Protein AF-A0AB74B900-F1 (afdb_monomer)

Sequence (95 aa):
MRRSAGGLGLAAPAATRGRISDGHIVIQDGQISYPLPVRTDAIARCDAPELALWDKFITTYQRRGRARMTLHTSITAQDSEEQAVRFVGQFVLHR

Nearest PDB structures (foldseek):
  8ayv-assembly1_B  TM=9.726E-01  e=4.786E-09  Pseudomonas putida KT2440
  3lmb-assembly1_B  TM=9.328E-01  e=3.369E-05  Oleispira antarctica RB-8
  1sh8-assembly1_B  TM=8.735E-01  e=1.140E-03  Pseudomonas aeruginosa
  1pn2-assembly1_B  TM=6.844E-01  e=4.848E-01  Candida tropicalis
  2x9k-assembly1_A  TM=5.288E-01  e=2.820E+00  Escherichia coli K-12

Foldseek 3Di:
DDDDDDDPDPPDPPPPPDDDPDWDKDFPDKDKDAPADAPADKDKDWDDDDPVQVVVQRVCCVVPQKGKDKTWMFIDHPPDPDRRMIMITIMMIGD

Solvent-accessible surface area (backbone atoms only — not comparable to full-atom values): 5908 Å² total; per-residue (Å²): 144,81,88,85,86,86,77,94,68,84,75,68,78,80,72,87,72,78,82,77,90,74,63,49,78,43,76,78,46,74,52,74,46,72,83,40,87,72,89,60,61,74,45,77,47,66,72,82,74,57,68,69,60,49,53,51,35,52,56,38,23,76,74,66,46,44,28,67,49,78,47,57,34,37,27,20,30,75,92,48,90,57,64,22,27,40,38,43,34,34,37,32,42,30,107

InterPro domains:
  IPR012660 Thioesterase, putative [PF09500] (20-94)
  IPR029069 HotDog domain superfamily [SSF54637] (12-94)

pLDDT: mean 84.73, std 20.98, range [30.5, 98.31]

Mean predicted aligned error: 8.93 Å

Organism: NCBI:txid360921

Secondary structure (DSSP, 8-state):
---------------------S-EEEEEEEEEE-SS---S-EEEEEPPPPHHHHHHHHHHHHHHSEEEEEE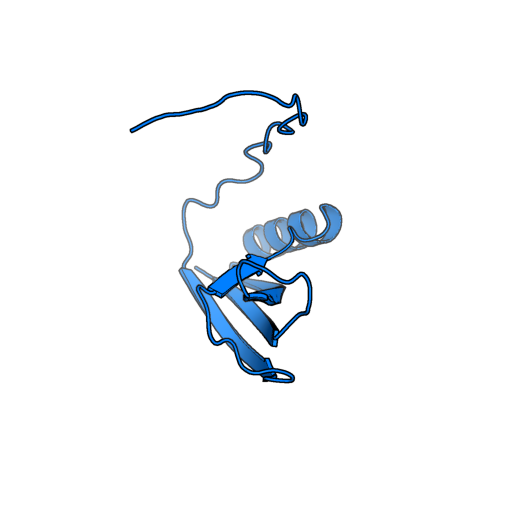EEEEEETT--S-SEEEEEEEEEE-

Radius of gyration: 17.0 Å; Cα contacts (8 Å, |Δi|>4): 142; chains: 1; bounding box: 44×23×40 Å

Structure (mmCIF, N/CA/C/O backbone):
data_AF-A0AB74B900-F1
#
_entry.id   AF-A0AB74B900-F1
#
loop_
_atom_site.group_PDB
_atom_site.id
_atom_site.type_symbol
_atom_site.label_atom_id
_atom_site.label_alt_id
_atom_site.label_comp_id
_atom_site.label_asym_id
_atom_site.label_entity_id
_atom_site.label_seq_id
_atom_site.pdbx_PDB_ins_code
_atom_site.Cartn_x
_atom_site.Cartn_y
_atom_site.Cartn_z
_atom_site.occupancy
_atom_site.B_iso_or_equiv
_atom_site.auth_seq_id
_atom_site.auth_comp_id
_atom_site.auth_asym_id
_atom_site.auth_atom_id
_atom_site.pdbx_PDB_model_num
ATOM 1 N N . MET A 1 1 ? 29.454 -10.557 -4.194 1.00 41.72 1 MET A N 1
ATOM 2 C CA . MET A 1 1 ? 29.878 -9.954 -2.910 1.00 41.72 1 MET A CA 1
ATOM 3 C C . MET A 1 1 ? 30.801 -8.767 -3.176 1.00 41.72 1 MET A C 1
ATOM 5 O O . MET A 1 1 ? 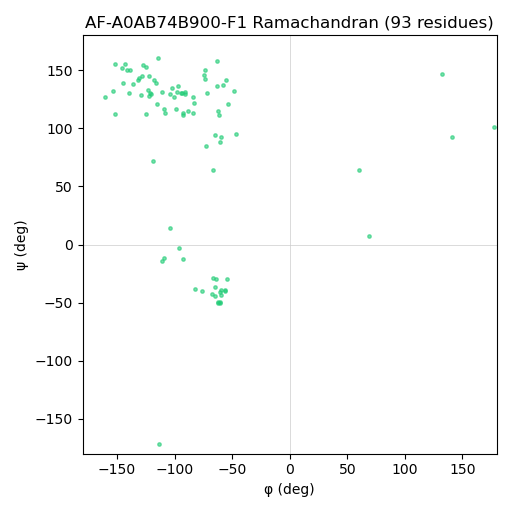32.003 -8.953 -3.248 1.00 41.72 1 MET A O 1
ATOM 9 N N . ARG A 1 2 ? 30.242 -7.563 -3.361 1.00 34.88 2 ARG A N 1
ATOM 10 C CA . ARG A 1 2 ? 30.935 -6.270 -3.208 1.00 34.88 2 ARG A CA 1
ATOM 11 C C . ARG A 1 2 ? 29.880 -5.239 -2.796 1.00 34.88 2 ARG A C 1
ATOM 13 O O . ARG A 1 2 ? 28.968 -4.967 -3.566 1.00 34.88 2 ARG A O 1
ATOM 20 N N . ARG A 1 3 ? 29.966 -4.741 -1.559 1.00 42.56 3 ARG A N 1
ATOM 21 C CA . ARG A 1 3 ? 29.265 -3.533 -1.106 1.00 42.56 3 ARG A CA 1
ATOM 22 C C . ARG A 1 3 ? 30.127 -2.341 -1.515 1.00 42.56 3 ARG A C 1
ATOM 24 O O . ARG A 1 3 ? 31.306 -2.325 -1.173 1.00 42.56 3 ARG A O 1
ATOM 31 N N . SER A 1 4 ? 29.546 -1.378 -2.221 1.00 38.62 4 SER A N 1
ATOM 32 C CA . SER A 1 4 ? 30.108 -0.036 -2.364 1.00 38.62 4 SER A CA 1
ATOM 33 C C . SER A 1 4 ? 29.223 0.903 -1.556 1.00 38.62 4 SER A C 1
ATOM 35 O O . SER A 1 4 ? 28.021 0.988 -1.802 1.00 38.62 4 SER A O 1
ATOM 37 N N . ALA A 1 5 ? 29.810 1.514 -0.533 1.00 44.50 5 ALA A N 1
ATOM 38 C CA . ALA A 1 5 ? 29.199 2.541 0.292 1.00 44.50 5 ALA A CA 1
ATOM 39 C C . ALA A 1 5 ? 29.585 3.909 -0.279 1.00 44.50 5 ALA A C 1
ATOM 41 O O . ALA A 1 5 ? 30.764 4.161 -0.513 1.00 44.50 5 ALA A O 1
ATOM 42 N N . GLY A 1 6 ? 28.608 4.790 -0.483 1.00 36.84 6 GLY A N 1
ATOM 43 C CA . GLY A 1 6 ? 28.859 6.162 -0.912 1.00 36.84 6 GLY A CA 1
ATOM 44 C C . GLY A 1 6 ? 27.560 6.926 -1.118 1.00 36.84 6 GLY A C 1
ATOM 45 O O . GLY A 1 6 ? 26.903 6.752 -2.135 1.00 36.84 6 GLY A O 1
ATOM 46 N N . GLY A 1 7 ? 27.198 7.758 -0.141 1.00 30.50 7 GLY A N 1
ATOM 47 C CA . GLY A 1 7 ? 26.073 8.687 -0.232 1.00 30.50 7 GLY A CA 1
AT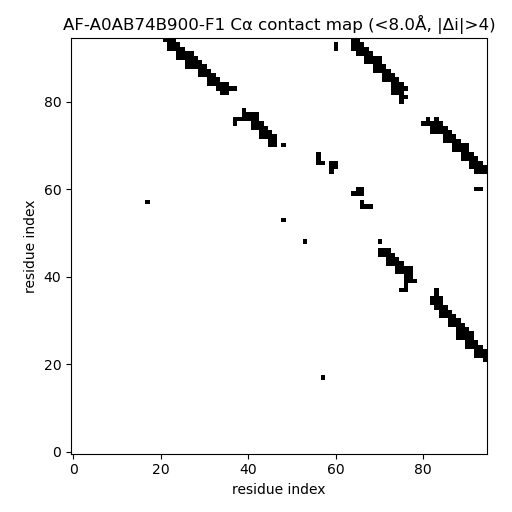OM 48 C C . GLY A 1 7 ? 25.310 8.781 1.081 1.00 30.50 7 GLY A C 1
ATOM 49 O O . GLY A 1 7 ? 24.403 7.993 1.328 1.00 30.50 7 GLY A O 1
ATOM 50 N N . LEU A 1 8 ? 25.692 9.741 1.929 1.00 40.16 8 LEU A N 1
ATOM 51 C CA . LEU A 1 8 ? 24.918 10.165 3.093 1.00 40.16 8 LEU A CA 1
ATOM 52 C C . LEU A 1 8 ? 23.552 10.704 2.630 1.00 40.16 8 LEU A C 1
ATOM 54 O O . LEU A 1 8 ? 23.387 11.897 2.397 1.00 40.16 8 LEU A O 1
ATOM 58 N N . GLY A 1 9 ? 22.568 9.820 2.512 1.00 34.22 9 GLY A N 1
ATOM 59 C CA . GLY A 1 9 ? 21.165 10.161 2.681 1.00 34.22 9 GLY A CA 1
ATOM 60 C C . GLY A 1 9 ? 20.826 9.899 4.137 1.00 34.22 9 GLY A C 1
ATOM 61 O O . GLY A 1 9 ? 20.893 8.757 4.584 1.00 34.22 9 GLY A O 1
ATOM 62 N N . LEU A 1 10 ? 20.539 10.962 4.882 1.00 39.38 10 LEU A N 1
ATOM 63 C CA . LEU A 1 10 ? 20.038 10.937 6.250 1.00 39.38 10 LEU A CA 1
ATOM 64 C C . LEU A 1 10 ? 18.881 9.925 6.349 1.00 39.38 10 LEU A C 1
ATOM 66 O O . LEU A 1 10 ? 17.739 10.247 6.029 1.00 39.38 10 LEU A O 1
ATOM 70 N N . ALA A 1 11 ? 19.176 8.692 6.764 1.00 43.28 11 ALA A N 1
ATOM 71 C CA . ALA A 1 11 ? 18.163 7.746 7.191 1.00 43.28 11 ALA A CA 1
ATOM 72 C C . ALA A 1 11 ? 17.552 8.352 8.452 1.00 43.28 11 ALA A C 1
ATOM 74 O O . ALA A 1 11 ? 18.117 8.256 9.543 1.00 43.28 11 ALA A O 1
ATOM 75 N N . ALA A 1 12 ? 16.450 9.079 8.267 1.00 42.59 12 ALA A N 1
ATOM 76 C CA . ALA A 1 12 ? 15.645 9.581 9.358 1.00 42.59 12 ALA A CA 1
ATOM 77 C C . ALA A 1 12 ? 15.399 8.410 10.321 1.00 42.59 12 ALA A C 1
ATOM 79 O O . ALA A 1 12 ? 15.054 7.315 9.860 1.00 42.59 12 ALA A O 1
ATOM 80 N N . PRO A 1 13 ? 15.597 8.592 11.637 1.00 40.34 13 PRO A N 1
ATOM 81 C CA . PRO A 1 13 ? 15.248 7.553 12.580 1.00 40.34 13 PRO A CA 1
ATOM 82 C C . PRO A 1 13 ? 13.743 7.359 12.427 1.00 40.34 13 PRO A C 1
ATOM 84 O O . PRO A 1 13 ? 12.964 8.261 12.737 1.00 40.34 13 PRO A O 1
ATOM 87 N N . ALA A 1 14 ? 13.331 6.212 11.887 1.00 51.25 14 ALA A N 1
ATOM 88 C CA . ALA A 1 14 ? 11.950 5.774 11.949 1.00 51.25 14 ALA A CA 1
ATOM 89 C C . ALA A 1 14 ? 11.625 5.663 13.439 1.00 51.25 14 ALA A C 1
ATOM 91 O O . ALA A 1 14 ? 11.961 4.681 14.097 1.00 51.25 14 ALA A O 1
ATOM 92 N N . ALA A 1 15 ? 11.091 6.745 14.002 1.00 49.72 15 ALA A N 1
ATOM 93 C CA . ALA A 1 15 ? 10.666 6.793 15.379 1.00 49.72 15 ALA A CA 1
ATOM 94 C C . ALA A 1 15 ? 9.707 5.620 15.581 1.00 49.72 15 ALA A C 1
ATOM 96 O O . ALA A 1 15 ? 8.695 5.526 14.888 1.00 49.72 15 ALA A O 1
ATOM 97 N N . THR A 1 16 ? 10.035 4.722 16.509 1.00 50.88 16 THR A N 1
ATOM 98 C CA . THR A 1 16 ? 9.194 3.596 16.930 1.00 50.88 16 THR A CA 1
ATOM 99 C C . THR A 1 16 ? 7.944 4.128 17.643 1.00 50.88 16 THR A C 1
ATOM 101 O O . THR A 1 16 ? 7.770 3.954 18.847 1.00 50.88 16 THR A O 1
ATOM 104 N N . ARG A 1 17 ? 7.083 4.868 16.939 1.00 56.12 17 ARG A N 1
ATOM 105 C CA . ARG A 1 17 ? 5.834 5.399 17.481 1.00 56.12 17 ARG A CA 1
ATOM 106 C C . ARG A 1 17 ? 4.768 4.318 17.410 1.00 56.12 17 ARG A C 1
ATOM 108 O O . ARG A 1 17 ? 4.452 3.828 16.333 1.00 56.12 17 ARG A O 1
ATOM 115 N N . GLY A 1 18 ? 4.213 3.982 18.574 1.00 59.09 18 GLY A N 1
ATOM 116 C CA . GLY A 1 18 ? 3.016 3.152 18.695 1.00 59.09 18 GLY A CA 1
ATOM 117 C C . GLY A 1 18 ? 3.184 1.762 18.093 1.00 59.09 18 GLY A C 1
ATOM 118 O O . GLY A 1 18 ? 2.493 1.418 17.140 1.00 59.09 18 GLY A O 1
ATOM 119 N N . ARG A 1 19 ? 4.089 0.946 18.649 1.00 65.62 19 ARG A N 1
ATOM 120 C CA . ARG A 1 19 ? 4.109 -0.482 18.316 1.00 65.62 19 ARG A CA 1
ATOM 121 C C . ARG A 1 19 ? 2.785 -1.092 18.772 1.00 65.62 19 ARG A C 1
ATOM 123 O O . ARG A 1 19 ? 2.496 -1.112 19.965 1.00 65.62 19 ARG A O 1
ATOM 130 N N . ILE A 1 20 ? 1.987 -1.560 17.822 1.00 73.00 20 ILE A N 1
ATOM 131 C CA . ILE A 1 20 ? 0.756 -2.293 18.099 1.00 73.00 20 ILE A CA 1
ATOM 132 C C . ILE A 1 20 ? 1.156 -3.750 18.330 1.00 73.00 20 ILE A C 1
ATOM 134 O O . ILE A 1 20 ? 1.688 -4.392 17.430 1.00 73.00 20 ILE A O 1
ATOM 138 N N . SER A 1 21 ? 0.983 -4.240 19.556 1.00 74.12 21 SER A N 1
ATOM 139 C CA . SER A 1 21 ? 1.339 -5.613 19.946 1.00 74.12 21 SER A CA 1
ATOM 140 C C . SER A 1 21 ? 0.185 -6.605 19.818 1.00 74.12 21 SER A C 1
ATOM 142 O O . SER A 1 21 ? 0.413 -7.804 19.917 1.00 74.12 21 SER A O 1
ATOM 144 N N . ASP A 1 22 ? -1.031 -6.103 19.629 1.00 81.25 22 ASP A N 1
ATOM 145 C CA . ASP A 1 22 ? -2.264 -6.879 19.571 1.00 81.25 22 ASP A CA 1
ATOM 146 C C . ASP A 1 22 ? -3.156 -6.309 18.462 1.00 81.25 22 ASP A C 1
ATOM 148 O O . ASP A 1 22 ? -3.328 -5.086 18.389 1.00 81.25 22 ASP A O 1
ATOM 152 N N . GLY A 1 23 ? -3.667 -7.173 17.585 1.00 87.38 23 GLY A N 1
ATOM 153 C CA . GLY A 1 23 ? -4.492 -6.816 16.429 1.00 87.38 23 GLY A CA 1
ATOM 154 C C . GLY A 1 23 ? -4.069 -7.479 15.111 1.00 87.38 23 GLY A C 1
ATOM 155 O O . GLY A 1 23 ? -2.889 -7.688 14.830 1.00 87.38 23 GLY A O 1
ATOM 156 N N . HIS A 1 24 ? -5.058 -7.772 14.272 1.00 93.62 24 HIS A N 1
ATOM 157 C CA . HIS A 1 24 ? -4.927 -8.349 12.940 1.00 93.62 24 HIS A CA 1
ATOM 158 C C . HIS A 1 24 ? -5.088 -7.272 11.867 1.00 93.62 24 HIS A C 1
ATOM 160 O O . HIS A 1 24 ? -6.003 -6.447 11.929 1.00 93.62 24 HIS A O 1
ATOM 166 N N . ILE A 1 25 ? -4.204 -7.289 10.866 1.00 94.38 25 ILE A N 1
ATOM 167 C CA . ILE A 1 25 ? -4.299 -6.424 9.687 1.00 94.38 25 ILE A CA 1
ATOM 168 C C . ILE A 1 25 ? -4.879 -7.234 8.533 1.00 94.38 25 ILE A C 1
ATOM 170 O O . ILE A 1 25 ? -4.353 -8.287 8.179 1.00 94.38 25 ILE A O 1
ATOM 174 N N . VAL A 1 26 ? -5.938 -6.712 7.923 1.00 96.44 26 VAL A N 1
ATOM 175 C CA . VAL A 1 26 ? -6.562 -7.267 6.719 1.00 96.44 26 VAL A CA 1
ATOM 176 C C . VAL A 1 26 ? -6.636 -6.207 5.628 1.00 96.44 26 VAL A C 1
ATOM 178 O O . VAL A 1 26 ? -6.730 -5.011 5.912 1.00 96.44 26 VAL A O 1
ATOM 181 N N . ILE A 1 27 ? -6.634 -6.641 4.370 1.00 96.62 27 ILE A N 1
ATOM 182 C CA . ILE A 1 27 ? -7.002 -5.792 3.234 1.00 96.62 27 ILE A CA 1
ATOM 183 C C . ILE A 1 27 ? -8.515 -5.926 3.066 1.00 96.62 27 ILE A C 1
ATOM 185 O O . ILE A 1 27 ? -9.013 -7.015 2.800 1.00 96.62 27 ILE A O 1
ATOM 189 N N . GLN A 1 28 ? -9.249 -4.838 3.287 1.00 97.56 28 GLN A N 1
ATOM 190 C CA . GLN A 1 28 ? -10.704 -4.807 3.144 1.00 97.56 28 GLN A CA 1
ATOM 191 C C . GLN A 1 28 ? -11.129 -4.613 1.686 1.00 97.56 28 GLN A C 1
ATOM 193 O O . GLN A 1 28 ? -12.137 -5.172 1.268 1.00 97.56 28 GLN A O 1
ATOM 198 N N . ASP A 1 29 ? -10.394 -3.784 0.953 1.00 97.88 29 ASP A N 1
ATOM 199 C CA . ASP A 1 29 ? -10.680 -3.430 -0.434 1.00 97.88 29 ASP A CA 1
ATOM 200 C C . ASP A 1 29 ? -9.375 -3.085 -1.158 1.00 97.88 29 ASP A C 1
ATOM 202 O O . ASP A 1 29 ? -8.392 -2.691 -0.517 1.00 97.88 29 ASP A O 1
ATOM 206 N N . GLY A 1 30 ? -9.354 -3.234 -2.479 1.00 97.06 30 GLY A N 1
ATOM 207 C CA . GLY A 1 30 ? -8.165 -2.988 -3.282 1.00 97.06 30 GLY A CA 1
ATOM 208 C C . GLY A 1 30 ? -8.480 -2.767 -4.753 1.00 97.06 30 GLY A C 1
ATOM 209 O O . GLY A 1 30 ? -9.088 -3.614 -5.401 1.00 97.06 30 GLY A O 1
ATOM 210 N N . GLN A 1 31 ? -7.992 -1.654 -5.296 1.00 98.19 31 GLN A N 1
ATOM 211 C CA . GLN A 1 31 ? -8.036 -1.361 -6.722 1.00 98.19 31 GLN A CA 1
ATOM 212 C C . GLN A 1 31 ? -6.625 -1.404 -7.300 1.00 98.19 31 GLN A C 1
ATOM 214 O O . GLN A 1 31 ? -5.709 -0.769 -6.778 1.00 98.19 31 GLN A O 1
ATOM 219 N N . ILE A 1 32 ? -6.459 -2.120 -8.411 1.00 98.12 32 ILE A N 1
ATOM 220 C CA . ILE A 1 32 ? -5.197 -2.202 -9.144 1.00 98.12 32 ILE A CA 1
ATOM 221 C C . ILE A 1 32 ? -5.378 -1.740 -10.590 1.00 98.12 32 ILE A C 1
ATOM 223 O O . ILE A 1 32 ? -6.434 -1.918 -11.194 1.00 98.12 32 ILE A O 1
ATOM 227 N N . SER A 1 33 ? -4.362 -1.093 -11.145 1.00 98.19 33 SER A N 1
ATOM 228 C CA . SER A 1 33 ? -4.332 -0.626 -12.531 1.00 98.19 33 SER A CA 1
ATOM 229 C C . SER A 1 33 ? -2.977 -0.930 -13.153 1.00 98.19 33 SER A C 1
ATOM 231 O O . SER A 1 33 ? -1.953 -0.698 -12.513 1.00 98.19 33 SER A O 1
ATOM 233 N N . TYR A 1 34 ? -2.985 -1.391 -14.404 1.00 97.81 34 TYR A N 1
ATOM 234 C CA . TYR A 1 34 ? -1.802 -1.832 -15.153 1.00 97.81 34 TYR A CA 1
ATOM 235 C C . TYR A 1 34 ? -1.601 -0.974 -16.413 1.00 97.81 34 TYR A C 1
ATOM 237 O O . TYR A 1 34 ? -1.901 -1.427 -17.517 1.00 97.81 34 TYR A O 1
ATOM 245 N N . PRO A 1 35 ? -1.183 0.297 -16.280 1.00 97.19 35 PRO A N 1
ATOM 246 C CA . PRO A 1 35 ? -0.965 1.177 -17.428 1.00 97.19 35 PRO A CA 1
ATOM 247 C C . PRO A 1 35 ? 0.164 0.715 -18.360 1.00 97.19 35 PRO A C 1
ATOM 249 O O . PRO A 1 35 ? 0.099 1.013 -19.549 1.00 97.19 35 PRO A O 1
ATOM 252 N N . LEU A 1 36 ? 1.186 0.015 -17.847 1.00 97.69 36 LEU A N 1
ATOM 253 C CA . LEU A 1 36 ? 2.343 -0.428 -18.632 1.00 97.69 36 LEU A CA 1
ATOM 254 C C . LEU A 1 36 ? 2.749 -1.859 -18.242 1.00 97.69 36 LEU A C 1
ATOM 256 O O . LEU A 1 36 ? 2.576 -2.257 -17.089 1.00 97.69 36 LEU A O 1
ATOM 260 N N . PRO A 1 37 ? 3.312 -2.651 -19.169 1.00 96.81 37 PRO A N 1
ATOM 261 C CA . PRO A 1 37 ? 3.867 -3.956 -18.834 1.00 96.81 37 PRO A CA 1
ATOM 262 C C . PRO A 1 37 ? 5.192 -3.815 -18.070 1.00 96.81 37 PRO A C 1
ATOM 264 O O . PRO A 1 37 ? 6.033 -2.993 -18.425 1.00 96.81 37 PRO A O 1
ATOM 267 N N . VAL A 1 38 ? 5.424 -4.686 -17.087 1.00 96.81 38 VAL A N 1
ATOM 268 C CA . VAL A 1 38 ? 6.736 -4.853 -16.442 1.00 96.81 38 VAL A CA 1
ATOM 269 C C . VAL A 1 38 ? 7.428 -6.059 -17.076 1.00 96.81 38 VAL A C 1
ATOM 271 O O . VAL A 1 38 ? 6.899 -7.168 -17.026 1.00 96.81 38 VAL A O 1
ATOM 274 N N . ARG A 1 39 ? 8.568 -5.837 -17.739 1.00 95.94 39 ARG A N 1
ATOM 275 C CA . ARG A 1 39 ? 9.313 -6.878 -18.484 1.00 95.94 39 ARG A CA 1
ATOM 276 C C . ARG A 1 39 ? 10.654 -7.252 -17.853 1.00 95.94 39 ARG A C 1
ATOM 278 O O . ARG A 1 39 ? 11.249 -8.248 -18.249 1.00 95.94 39 ARG A O 1
ATOM 285 N N . THR A 1 40 ? 11.120 -6.440 -16.916 1.00 95.88 40 THR A N 1
ATOM 286 C CA . THR A 1 40 ? 12.336 -6.624 -16.119 1.00 95.88 40 THR A CA 1
ATOM 287 C C . THR A 1 40 ? 11.940 -6.837 -14.656 1.00 95.88 40 THR A C 1
ATOM 289 O O . THR A 1 40 ? 10.754 -7.004 -14.354 1.00 95.88 40 THR A O 1
ATOM 292 N N . ASP A 1 41 ? 12.906 -6.860 -13.741 1.00 97.56 41 ASP A N 1
ATOM 293 C CA . ASP A 1 41 ? 12.609 -6.976 -12.315 1.00 97.56 41 ASP A CA 1
ATOM 294 C C . ASP A 1 41 ? 11.707 -5.824 -11.844 1.00 97.56 41 ASP A C 1
ATOM 296 O O . ASP A 1 41 ? 11.877 -4.661 -12.217 1.00 97.56 41 ASP A O 1
ATOM 300 N N . ALA A 1 42 ? 10.718 -6.171 -11.024 1.00 96.75 42 ALA A N 1
ATOM 301 C CA . ALA A 1 42 ? 9.703 -5.253 -10.532 1.00 96.75 42 ALA A CA 1
ATOM 302 C C . ALA A 1 42 ? 10.095 -4.685 -9.162 1.00 96.75 42 ALA A C 1
ATOM 304 O O . ALA A 1 42 ? 10.388 -5.441 -8.233 1.00 96.75 42 ALA A O 1
ATOM 305 N N . ILE A 1 43 ? 10.021 -3.364 -8.999 1.00 97.75 43 ILE A N 1
ATOM 306 C CA . ILE A 1 43 ? 10.234 -2.687 -7.716 1.00 97.75 43 ILE A CA 1
ATOM 307 C C . ILE A 1 43 ? 8.891 -2.172 -7.208 1.00 97.75 43 ILE A C 1
ATOM 309 O O . ILE A 1 43 ? 8.303 -1.268 -7.795 1.00 97.75 43 ILE A O 1
ATOM 313 N N . ALA A 1 44 ? 8.405 -2.735 -6.101 1.00 97.19 44 ALA A N 1
ATOM 314 C CA . ALA A 1 44 ? 7.203 -2.258 -5.426 1.00 97.19 44 ALA A CA 1
ATOM 315 C C . ALA A 1 44 ? 7.559 -1.218 -4.356 1.00 97.19 44 ALA A C 1
ATOM 317 O O . ALA A 1 44 ? 8.397 -1.467 -3.486 1.00 97.19 44 ALA A O 1
ATOM 318 N N . ARG A 1 45 ? 6.884 -0.069 -4.385 1.00 96.44 45 ARG A N 1
ATOM 319 C CA . ARG A 1 45 ? 7.075 1.022 -3.428 1.00 96.44 45 ARG A CA 1
ATOM 320 C C . ARG A 1 45 ? 5.743 1.464 -2.839 1.00 96.44 45 ARG A C 1
ATOM 322 O O . ARG A 1 45 ? 4.805 1.776 -3.570 1.00 96.44 45 ARG A O 1
ATOM 329 N N . CYS A 1 46 ? 5.691 1.530 -1.512 1.00 95.94 46 CYS A N 1
ATOM 330 C CA . CYS A 1 46 ? 4.612 2.156 -0.758 1.00 95.94 46 CYS A CA 1
ATOM 331 C C . CYS A 1 46 ? 5.198 3.348 -0.011 1.00 95.94 46 CYS A C 1
ATOM 333 O O . CYS A 1 46 ? 6.115 3.176 0.795 1.00 95.94 46 CYS A O 1
ATOM 335 N N . ASP A 1 47 ? 4.682 4.541 -0.278 1.00 87.69 47 ASP A N 1
ATOM 336 C CA . ASP A 1 47 ? 5.101 5.712 0.478 1.00 87.69 47 ASP A CA 1
ATOM 337 C C . ASP A 1 47 ? 4.473 5.681 1.872 1.00 87.69 47 ASP A C 1
ATOM 339 O O . ASP A 1 47 ? 3.361 5.178 2.079 1.00 87.69 47 ASP A O 1
ATOM 343 N N . ALA A 1 48 ? 5.219 6.193 2.849 1.00 88.00 48 ALA A N 1
ATOM 344 C CA . ALA A 1 48 ? 4.705 6.325 4.198 1.00 88.00 48 ALA A CA 1
ATOM 345 C C . ALA A 1 48 ? 3.519 7.306 4.193 1.00 88.00 48 ALA A C 1
ATOM 347 O O . ALA A 1 48 ? 3.606 8.359 3.555 1.00 88.00 48 ALA A O 1
ATOM 348 N N . PRO A 1 49 ? 2.421 6.997 4.904 1.00 90.69 49 PRO A N 1
ATOM 349 C CA . PRO A 1 49 ? 1.328 7.942 5.051 1.00 90.69 49 PRO A CA 1
ATOM 350 C C . PRO A 1 49 ? 1.801 9.186 5.806 1.00 90.69 49 PRO A C 1
ATOM 352 O O . PRO A 1 49 ? 2.757 9.147 6.585 1.00 90.69 49 PRO A O 1
ATOM 355 N N . GLU A 1 50 ? 1.081 10.289 5.626 1.00 91.62 50 GLU A N 1
ATOM 356 C CA . GLU A 1 50 ? 1.305 11.494 6.418 1.00 91.62 50 GLU A CA 1
ATOM 357 C C . GLU A 1 50 ? 1.206 11.195 7.921 1.00 91.62 50 GLU A C 1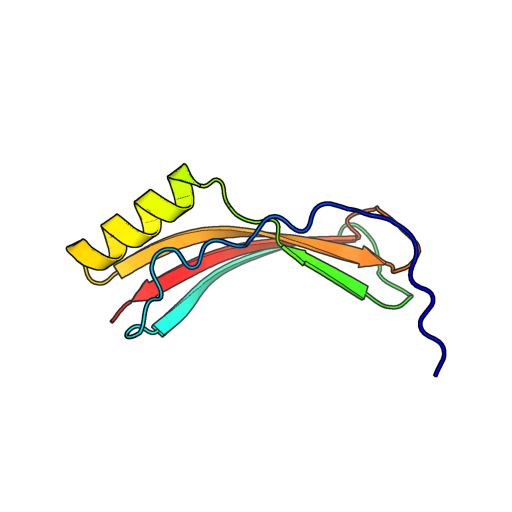
ATOM 359 O O . GLU A 1 50 ? 0.330 10.450 8.373 1.00 91.62 50 GLU A O 1
ATOM 364 N N . LEU A 1 51 ? 2.069 11.830 8.717 1.00 90.81 51 LEU A N 1
ATOM 365 C CA . LEU A 1 51 ? 2.139 11.592 10.164 1.00 90.81 51 LEU A CA 1
ATOM 366 C C . LEU A 1 51 ? 0.793 11.825 10.864 1.00 90.81 51 LEU A C 1
ATOM 368 O O . LEU A 1 51 ? 0.401 11.042 11.724 1.00 90.81 51 LEU A O 1
ATOM 372 N N . ALA A 1 52 ? 0.043 12.851 10.453 1.00 93.00 52 ALA A N 1
ATOM 373 C CA . ALA A 1 52 ? -1.276 13.139 11.012 1.00 93.00 52 ALA A CA 1
ATOM 374 C C . ALA A 1 52 ? -2.302 12.028 10.714 1.00 93.00 52 ALA A C 1
ATOM 376 O O . ALA A 1 52 ? -3.143 11.709 11.560 1.00 93.00 52 ALA A O 1
ATOM 377 N N . LEU A 1 53 ? -2.228 11.416 9.525 1.00 93.38 53 LEU A N 1
ATOM 378 C CA . LEU A 1 53 ? -3.080 10.286 9.156 1.00 93.38 53 LEU A CA 1
ATOM 379 C C . LEU A 1 53 ? -2.733 9.053 9.996 1.00 93.38 53 LEU A C 1
ATOM 381 O O . LEU A 1 53 ? -3.638 8.381 10.498 1.00 93.38 53 LEU A O 1
ATOM 385 N N . TRP A 1 54 ? -1.438 8.798 10.188 1.00 93.50 54 TRP A N 1
ATOM 386 C CA . TRP A 1 54 ? -0.949 7.713 11.033 1.00 93.50 54 TRP A CA 1
ATOM 387 C C . TRP A 1 54 ? -1.398 7.868 1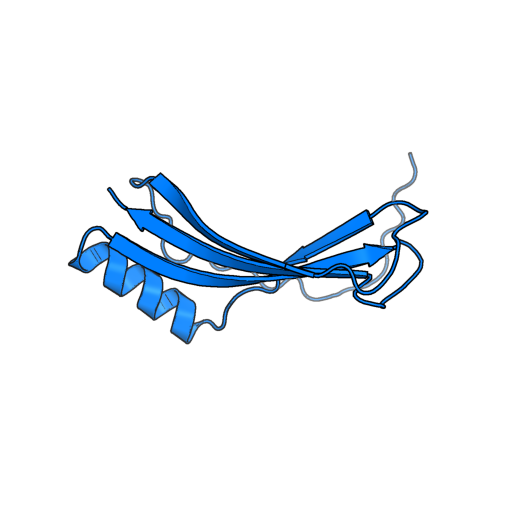2.490 1.00 93.50 54 TRP A C 1
ATOM 389 O O . TRP A 1 54 ? -2.003 6.954 13.051 1.00 93.50 54 TRP A O 1
ATOM 399 N N . ASP A 1 55 ? -1.191 9.040 13.091 1.00 93.44 55 ASP A N 1
ATOM 400 C CA . ASP A 1 55 ? -1.584 9.296 14.480 1.00 93.44 55 ASP A CA 1
ATOM 401 C C . ASP A 1 55 ? -3.104 9.118 14.660 1.00 93.44 55 ASP A C 1
ATOM 403 O O . ASP A 1 55 ? -3.554 8.426 15.578 1.00 93.44 55 ASP A O 1
ATOM 407 N N . LYS A 1 56 ? -3.916 9.626 13.720 1.00 93.88 56 LYS A N 1
ATOM 408 C CA . LYS A 1 56 ? -5.375 9.418 13.715 1.00 93.88 56 LYS A CA 1
ATOM 409 C C . LYS A 1 56 ? -5.754 7.940 13.608 1.00 93.88 56 LYS A C 1
ATOM 411 O O . LYS A 1 56 ? -6.708 7.511 14.269 1.00 93.88 56 LYS A O 1
ATOM 416 N N . PHE A 1 57 ? -5.053 7.169 12.778 1.00 94.69 57 PHE A N 1
ATOM 417 C CA . PHE A 1 57 ? -5.266 5.731 12.632 1.00 94.69 57 PHE A CA 1
ATOM 418 C C . PHE A 1 57 ? -5.020 5.003 13.961 1.00 94.69 57 PHE A C 1
ATOM 420 O O . PHE A 1 57 ? -5.910 4.290 14.435 1.00 94.69 57 PHE A O 1
ATOM 427 N N . ILE A 1 58 ? -3.886 5.273 14.619 1.00 93.31 58 ILE A N 1
ATOM 428 C CA . ILE A 1 58 ? -3.532 4.684 15.919 1.00 93.31 58 ILE A CA 1
ATOM 429 C C . ILE A 1 58 ? -4.537 5.079 17.006 1.00 93.31 58 ILE A C 1
ATOM 431 O O . ILE A 1 58 ? -5.083 4.204 17.681 1.00 93.31 58 ILE A O 1
ATOM 435 N N . THR A 1 59 ? -4.858 6.369 17.149 1.00 94.12 59 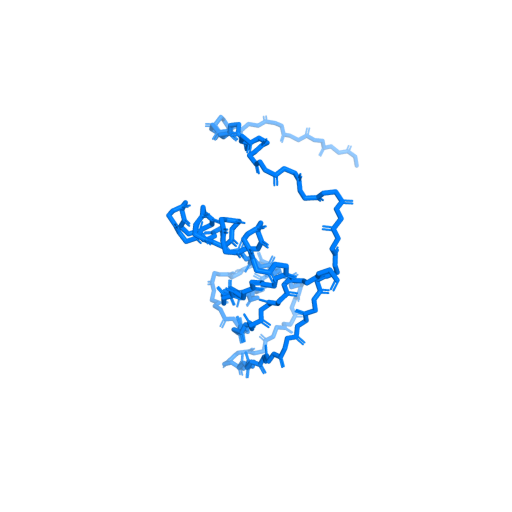THR A N 1
ATOM 436 C CA . THR A 1 59 ? -5.841 6.837 18.142 1.00 94.12 59 THR A CA 1
ATOM 437 C C . THR A 1 59 ? -7.221 6.216 17.911 1.00 94.12 59 THR A C 1
ATOM 439 O O . THR A 1 59 ? -7.922 5.848 18.857 1.00 94.12 59 THR A O 1
ATOM 442 N N . THR A 1 60 ? -7.633 6.063 16.649 1.00 95.25 60 THR A N 1
ATOM 443 C CA . THR A 1 60 ? -8.913 5.426 16.311 1.00 95.25 60 THR A CA 1
ATOM 444 C C . THR A 1 60 ? -8.919 3.959 16.718 1.00 95.25 60 THR A C 1
ATOM 446 O O . THR A 1 60 ? -9.899 3.512 17.321 1.00 95.25 60 THR A O 1
ATOM 449 N N . TYR A 1 61 ? -7.832 3.235 16.443 1.00 95.38 61 TYR A N 1
ATOM 450 C CA . TYR A 1 61 ? -7.695 1.833 16.817 1.00 95.38 61 TYR A CA 1
ATOM 451 C C . TYR A 1 61 ? -7.739 1.653 18.334 1.00 95.38 61 TYR A C 1
ATOM 453 O O . TYR A 1 61 ? -8.562 0.887 18.824 1.00 95.38 61 TYR A O 1
ATOM 461 N N . GLN A 1 62 ? -6.947 2.423 19.083 1.00 92.75 62 GLN A N 1
ATOM 462 C CA . GLN A 1 62 ? -6.908 2.352 20.548 1.00 92.75 62 GLN A CA 1
ATOM 463 C C . GLN A 1 62 ? -8.289 2.580 21.176 1.00 92.75 62 GLN A C 1
ATOM 465 O O . GLN A 1 62 ? -8.679 1.878 22.105 1.00 92.75 62 GLN A O 1
ATOM 470 N N . ARG A 1 63 ? -9.065 3.529 20.638 1.00 94.06 63 ARG A N 1
ATOM 471 C CA . ARG A 1 63 ? -10.404 3.847 21.150 1.00 94.06 63 ARG A CA 1
ATOM 472 C C . ARG A 1 63 ? -11.467 2.820 20.754 1.00 94.06 63 ARG A C 1
ATOM 474 O O . ARG A 1 63 ? -12.368 2.552 21.540 1.00 94.06 63 ARG A O 1
ATOM 481 N N . ARG A 1 64 ? -11.434 2.315 19.517 1.00 95.75 64 ARG A N 1
ATOM 482 C CA . ARG A 1 64 ? -12.547 1.536 18.932 1.00 95.75 64 ARG A CA 1
ATOM 483 C C . ARG A 1 64 ? -12.245 0.051 18.754 1.00 95.75 64 ARG A C 1
ATOM 485 O O . ARG A 1 64 ? -13.156 -0.713 18.466 1.00 95.75 64 ARG A O 1
ATOM 492 N N . GLY A 1 65 ? -10.992 -0.369 18.895 1.00 95.00 65 GLY A N 1
ATOM 493 C CA . GLY A 1 65 ? -10.536 -1.714 18.540 1.00 95.00 65 GLY A CA 1
ATOM 494 C C . GLY A 1 65 ? -10.526 -1.996 17.039 1.00 95.00 65 GLY A C 1
ATOM 495 O O . GLY A 1 65 ? -10.331 -3.139 16.646 1.00 95.00 65 GLY A O 1
ATOM 496 N N . ARG A 1 66 ? -10.779 -0.984 16.198 1.00 96.31 66 ARG A N 1
ATOM 497 C CA . ARG A 1 66 ? -10.794 -1.092 14.737 1.00 96.31 66 ARG A CA 1
ATOM 498 C C . ARG A 1 66 ? -10.459 0.252 14.101 1.00 96.31 66 ARG A C 1
ATOM 500 O O . ARG A 1 66 ? -11.066 1.265 14.454 1.00 96.31 66 ARG A O 1
ATOM 507 N N . ALA A 1 67 ? -9.544 0.262 13.140 1.00 97.06 67 ALA A N 1
ATOM 508 C CA . ALA A 1 67 ? -9.204 1.439 12.344 1.00 97.06 67 ALA A CA 1
ATOM 509 C C . ALA A 1 67 ? -8.912 1.053 10.896 1.00 97.06 67 ALA A C 1
ATOM 511 O O . ALA A 1 67 ? -8.536 -0.079 10.612 1.00 97.06 67 ALA A O 1
ATOM 512 N N . ARG A 1 68 ? -9.093 2.008 9.982 1.00 96.81 68 ARG A N 1
ATOM 513 C CA . ARG A 1 68 ? -8.879 1.827 8.545 1.00 96.81 68 ARG A CA 1
ATOM 514 C C . ARG A 1 68 ? -7.962 2.911 7.999 1.00 96.81 68 ARG A C 1
ATOM 516 O O . ARG A 1 68 ? -8.071 4.058 8.428 1.00 96.81 68 ARG A O 1
ATOM 523 N N . MET A 1 69 ? -7.129 2.551 7.031 1.00 96.25 69 MET A N 1
ATOM 524 C CA . MET A 1 69 ? -6.243 3.459 6.314 1.00 96.25 69 MET A CA 1
ATOM 525 C C . MET A 1 69 ? -6.119 3.037 4.852 1.00 96.25 69 MET A C 1
ATOM 527 O O . MET A 1 69 ? -6.010 1.850 4.555 1.00 96.25 69 MET A O 1
ATOM 531 N N . THR A 1 70 ? -6.132 4.013 3.949 1.00 96.38 70 THR A N 1
ATOM 532 C CA . THR A 1 70 ? -5.851 3.788 2.530 1.00 96.38 70 THR A CA 1
ATOM 533 C C . THR A 1 70 ? -4.361 3.982 2.284 1.00 96.38 70 THR A C 1
ATOM 535 O O . THR A 1 70 ? -3.807 4.988 2.724 1.00 96.38 70 THR A O 1
ATOM 538 N N . LEU A 1 71 ? -3.724 3.042 1.586 1.00 96.25 71 LEU A N 1
ATOM 539 C CA . LEU A 1 71 ? -2.331 3.150 1.160 1.00 96.25 71 LEU A CA 1
ATOM 540 C C . LEU A 1 71 ? -2.241 3.126 -0.362 1.00 96.25 71 LEU A C 1
ATOM 542 O O . LEU A 1 71 ? -2.958 2.378 -1.030 1.00 96.25 71 LEU A O 1
ATOM 546 N N . HIS A 1 72 ? -1.332 3.945 -0.880 1.00 95.62 72 HIS A N 1
ATOM 547 C CA . HIS A 1 72 ? -0.996 4.008 -2.292 1.00 95.62 72 HIS A CA 1
ATOM 548 C C . HIS A 1 72 ? 0.335 3.297 -2.510 1.00 95.62 72 HIS A C 1
ATOM 550 O O . HIS A 1 72 ? 1.322 3.549 -1.819 1.00 95.62 72 HIS A O 1
ATOM 556 N N . THR A 1 73 ? 0.353 2.388 -3.471 1.00 97.06 73 THR A N 1
ATOM 557 C CA . THR A 1 73 ? 1.527 1.610 -3.844 1.00 97.06 73 THR A CA 1
ATOM 558 C C . THR A 1 73 ? 1.692 1.687 -5.351 1.00 97.06 73 THR A C 1
ATOM 560 O O . THR A 1 73 ? 0.715 1.695 -6.102 1.00 97.06 73 THR A O 1
ATOM 563 N N . SER A 1 74 ? 2.933 1.745 -5.806 1.00 97.81 74 SER A N 1
ATOM 564 C CA . SER A 1 74 ? 3.261 1.664 -7.225 1.00 97.81 74 SER A CA 1
ATOM 565 C C . SER A 1 74 ? 4.299 0.581 -7.465 1.00 97.81 74 SER A C 1
ATOM 567 O O . SER A 1 74 ? 5.045 0.215 -6.555 1.00 97.81 74 SER A O 1
ATOM 569 N N . ILE A 1 75 ? 4.305 0.044 -8.679 1.00 98.12 75 ILE A N 1
ATOM 570 C CA . ILE A 1 75 ? 5.348 -0.854 -9.160 1.00 98.12 75 ILE A CA 1
ATOM 571 C C . ILE A 1 75 ? 5.981 -0.209 -10.383 1.00 98.12 75 ILE A C 1
ATOM 573 O O . ILE A 1 75 ? 5.263 0.178 -11.310 1.00 98.12 75 ILE A O 1
ATOM 577 N N . THR A 1 76 ? 7.305 -0.125 -10.378 1.00 98.31 76 THR A N 1
ATOM 578 C CA . THR A 1 76 ? 8.113 0.294 -11.523 1.00 98.31 76 THR A CA 1
ATOM 579 C C . THR A 1 76 ? 8.974 -0.873 -12.010 1.00 98.31 76 THR A C 1
ATOM 581 O O . THR A 1 76 ? 9.181 -1.859 -11.295 1.00 98.31 76 THR A O 1
ATOM 584 N N . ALA A 1 77 ? 9.447 -0.787 -13.250 1.00 97.44 77 ALA A N 1
ATOM 585 C CA . ALA A 1 77 ? 10.536 -1.635 -13.726 1.00 97.44 77 ALA A CA 1
ATOM 586 C C . ALA A 1 77 ? 11.862 -1.158 -13.106 1.00 97.44 77 ALA A C 1
ATOM 588 O O . ALA A 1 77 ? 12.013 0.031 -12.837 1.00 97.44 77 ALA A O 1
ATOM 589 N N . GLN A 1 78 ? 12.826 -2.054 -12.884 1.00 95.00 78 GLN A N 1
ATOM 590 C CA . GLN A 1 78 ? 14.102 -1.721 -12.233 1.00 95.00 78 GLN A CA 1
ATOM 591 C C . GLN A 1 78 ? 14.863 -0.560 -12.904 1.00 95.00 78 GLN A C 1
ATOM 593 O O . GLN A 1 78 ? 15.610 0.159 -12.243 1.00 95.00 78 GLN A O 1
ATOM 598 N N . ASP A 1 79 ? 14.684 -0.393 -14.209 1.00 94.50 79 ASP A N 1
ATOM 599 C CA . ASP A 1 79 ? 15.331 0.588 -15.075 1.00 94.50 79 ASP A CA 1
ATOM 600 C C . ASP A 1 79 ? 14.418 1.768 -15.464 1.00 94.50 79 ASP A C 1
ATOM 602 O O . ASP A 1 79 ? 14.748 2.527 -16.375 1.00 94.50 79 ASP A O 1
ATOM 606 N N . SER A 1 80 ? 13.280 1.946 -14.782 1.00 95.06 80 SER A N 1
ATOM 607 C CA . SER A 1 80 ? 12.307 3.005 -15.066 1.00 95.06 80 SER A CA 1
ATOM 608 C C . SER A 1 80 ? 11.692 3.600 -13.797 1.00 95.06 80 SER A C 1
ATOM 610 O O . SER A 1 80 ? 11.489 2.921 -12.795 1.00 95.06 80 SER A O 1
ATOM 612 N N . GLU A 1 81 ? 11.320 4.876 -13.874 1.00 95.06 81 GLU A N 1
ATOM 613 C CA . GLU A 1 81 ? 10.534 5.577 -12.847 1.00 95.06 81 GLU A CA 1
ATOM 614 C C . GLU A 1 81 ? 9.028 5.590 -13.177 1.00 95.06 81 GLU A C 1
ATOM 616 O O . GLU A 1 81 ? 8.206 6.101 -12.413 1.00 95.06 81 GLU A O 1
ATOM 621 N N . GLU A 1 82 ? 8.630 5.041 -14.329 1.00 97.38 82 GLU A N 1
ATOM 622 C CA . GLU A 1 82 ? 7.228 5.000 -14.729 1.00 97.38 82 GLU A CA 1
ATOM 623 C C . GLU A 1 82 ? 6.444 3.990 -13.886 1.00 97.38 82 GLU A C 1
ATOM 625 O O . GLU A 1 82 ? 6.812 2.819 -13.750 1.00 97.38 82 GLU A O 1
ATOM 630 N N . GLN A 1 83 ? 5.309 4.440 -13.345 1.00 97.19 83 GLN A N 1
ATOM 631 C CA . GLN A 1 83 ? 4.404 3.601 -12.563 1.00 97.19 83 GLN A CA 1
ATOM 632 C C . GLN A 1 83 ? 3.657 2.625 -13.473 1.00 97.19 83 GLN A C 1
ATOM 634 O O . GLN A 1 83 ? 2.524 2.883 -13.887 1.00 97.19 83 GLN A O 1
ATOM 639 N N . ALA A 1 84 ? 4.290 1.493 -13.760 1.00 98.00 84 ALA A N 1
ATOM 640 C CA . ALA A 1 84 ? 3.742 0.425 -14.582 1.00 98.00 84 ALA A CA 1
ATOM 641 C C . ALA A 1 84 ? 2.534 -0.265 -13.939 1.00 98.00 84 ALA A C 1
ATOM 643 O O 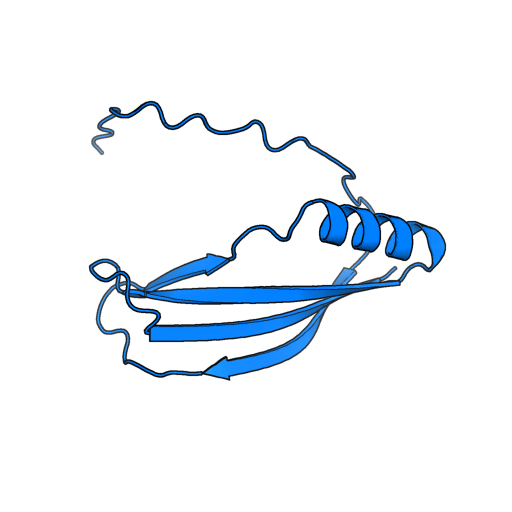. ALA A 1 84 ? 1.625 -0.707 -14.643 1.00 98.00 84 ALA A O 1
ATOM 644 N N . VAL A 1 85 ? 2.482 -0.292 -12.604 1.00 98.25 85 VAL A N 1
ATOM 645 C CA . VAL A 1 85 ? 1.306 -0.716 -11.837 1.00 98.25 85 VAL A CA 1
ATOM 646 C C . VAL A 1 85 ? 1.015 0.301 -10.744 1.00 98.25 85 VAL A C 1
ATOM 648 O O . VAL A 1 85 ? 1.927 0.806 -10.089 1.00 98.25 85 VAL A O 1
ATOM 651 N N . ARG A 1 86 ? -0.267 0.572 -10.507 1.00 98.12 86 ARG A N 1
ATOM 652 C CA . ARG A 1 86 ? -0.744 1.334 -9.348 1.00 98.12 86 ARG A CA 1
ATOM 653 C C . ARG A 1 86 ? -1.716 0.485 -8.552 1.00 98.12 86 ARG A C 1
ATOM 655 O O . ARG A 1 86 ? -2.653 -0.061 -9.128 1.00 98.12 86 ARG A O 1
ATOM 662 N N . PHE A 1 87 ? -1.513 0.408 -7.247 1.00 97.75 87 PHE A N 1
ATOM 663 C CA . PHE A 1 87 ? -2.401 -0.259 -6.306 1.00 97.75 87 PHE A CA 1
ATOM 664 C C . PHE A 1 87 ? -2.845 0.726 -5.225 1.00 97.75 87 PHE A C 1
ATOM 666 O O . PHE A 1 87 ? -2.030 1.448 -4.653 1.00 97.75 87 PHE A O 1
ATOM 673 N N . VAL A 1 88 ? -4.143 0.749 -4.943 1.00 97.31 88 VAL A N 1
ATOM 674 C CA . VAL A 1 88 ? -4.738 1.518 -3.850 1.00 97.31 88 VAL A CA 1
ATOM 675 C C . VAL A 1 88 ? -5.525 0.547 -2.984 1.00 97.31 88 VAL A C 1
ATOM 677 O O . VAL A 1 88 ? -6.522 -0.011 -3.436 1.00 97.31 88 VAL A O 1
ATOM 680 N N . GLY A 1 89 ? -5.062 0.328 -1.755 1.00 96.81 89 GLY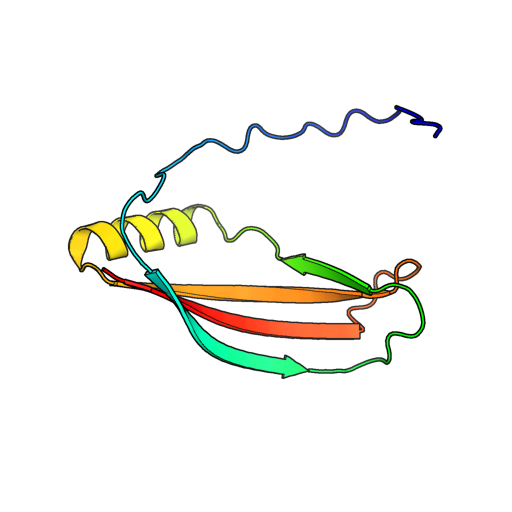 A N 1
ATOM 681 C CA . GLY A 1 89 ? -5.651 -0.641 -0.830 1.00 96.81 89 GLY A CA 1
ATOM 682 C C . GLY A 1 89 ? -6.229 0.020 0.413 1.00 96.81 89 GLY A C 1
ATOM 683 O O . GLY A 1 89 ? -5.600 0.910 0.985 1.00 96.81 89 GLY A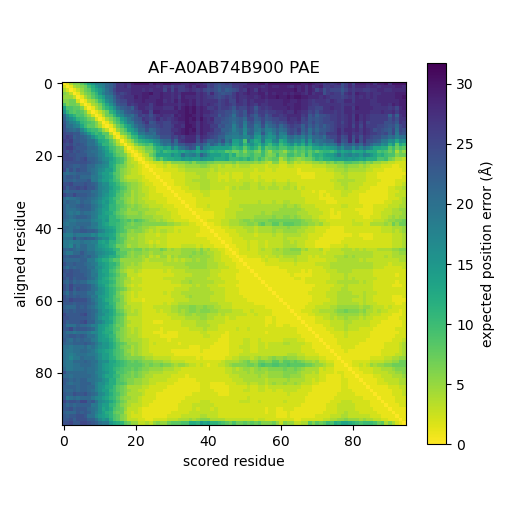 O 1
ATOM 684 N N . GLN A 1 90 ? -7.397 -0.438 0.868 1.00 97.44 90 GLN A N 1
ATOM 685 C CA . GLN A 1 90 ? -7.917 -0.129 2.200 1.00 97.44 90 GLN A CA 1
ATOM 686 C C . GLN A 1 90 ? -7.494 -1.215 3.184 1.00 97.44 90 GLN A C 1
ATOM 688 O O . GLN A 1 90 ? -7.987 -2.342 3.146 1.00 97.44 90 GLN A O 1
ATOM 693 N N . PHE A 1 91 ? -6.617 -0.853 4.110 1.00 96.75 91 PHE A N 1
ATOM 694 C CA . PHE A 1 91 ? -6.139 -1.719 5.176 1.00 96.75 91 PHE A CA 1
ATOM 695 C C . PHE A 1 91 ? -6.932 -1.459 6.445 1.00 96.75 91 PHE A C 1
ATOM 697 O O . PHE A 1 91 ? -7.180 -0.309 6.815 1.00 96.75 91 PHE A O 1
ATOM 704 N N . VAL A 1 92 ? -7.314 -2.528 7.131 1.00 97.12 92 VAL A N 1
ATOM 705 C CA . VAL A 1 92 ? -8.016 -2.464 8.405 1.00 97.12 92 VAL A CA 1
ATOM 706 C C . VAL A 1 92 ? -7.220 -3.205 9.456 1.00 97.12 92 VAL A C 1
ATOM 708 O O . VAL A 1 92 ? -6.905 -4.375 9.285 1.00 97.12 92 VAL A O 1
ATOM 711 N N . LEU A 1 93 ? -6.965 -2.524 10.564 1.00 96.56 93 LEU A N 1
ATOM 712 C CA . LEU A 1 93 ? -6.481 -3.129 11.793 1.00 96.56 93 LEU A CA 1
ATOM 713 C C . LEU A 1 93 ? -7.666 -3.352 12.732 1.00 96.56 93 LEU A C 1
ATOM 715 O O . LEU A 1 93 ? -8.447 -2.419 12.947 1.00 96.56 93 LEU A O 1
ATOM 719 N N . HIS A 1 94 ? -7.798 -4.547 13.300 1.00 94.62 94 HIS A N 1
ATOM 720 C CA . HIS A 1 94 ? -8.801 -4.846 14.322 1.00 94.62 94 HIS A CA 1
ATOM 721 C C . HIS A 1 94 ? -8.294 -5.862 15.354 1.00 94.62 94 HIS A C 1
ATOM 723 O O . HIS A 1 94 ? -7.452 -6.688 15.024 1.00 94.62 94 HIS A O 1
ATOM 729 N N . ARG A 1 95 ? -8.811 -5.796 16.584 1.00 90.38 95 ARG A N 1
ATOM 730 C CA . ARG A 1 95 ? -8.675 -6.872 17.583 1.00 90.38 95 ARG A CA 1
ATOM 731 C C . ARG A 1 95 ? -9.758 -7.935 17.414 1.00 90.38 95 ARG A C 1
ATOM 733 O O . ARG A 1 95 ? -10.718 -7.666 16.649 1.00 90.38 95 ARG A O 1
#